Protein AF-A0A1Q2LEE4-F1 (afdb_monomer)

Nearest PDB structures (foldseek):
  2p7h-assembly1_A  TM=8.581E-01  e=2.850E-01  Pectobacterium atrosepticum SCRI1043
  5o7h-assembly1_B  TM=5.033E-01  e=6.123E+00  Shewanella putrefaciens CN-32

Structure (mmCIF, N/CA/C/O backbone):
data_AF-A0A1Q2LEE4-F1
#
_entry.id   AF-A0A1Q2LEE4-F1
#
loop_
_atom_site.group_PDB
_atom_site.id
_atom_site.type_symbol
_atom_site.label_atom_id
_atom_site.label_alt_id
_atom_site.label_comp_id
_atom_site.label_asym_id
_atom_site.label_entity_id
_atom_site.label_seq_id
_atom_site.pdbx_PDB_ins_code
_atom_site.Cartn_x
_atom_site.Cartn_y
_atom_site.Cartn_z
_atom_site.occupancy
_atom_site.B_iso_or_equiv
_atom_site.auth_seq_id
_atom_site.auth_comp_id
_atom_site.auth_asym_id
_atom_site.auth_atom_id
_atom_site.pdbx_PDB_model_num
ATOM 1 N N . MET A 1 1 ? 18.850 -6.709 -5.743 1.00 68.38 1 MET A N 1
ATOM 2 C CA . MET A 1 1 ? 18.473 -5.943 -4.539 1.00 68.38 1 MET A CA 1
ATOM 3 C C . MET A 1 1 ? 17.075 -5.485 -4.825 1.00 68.38 1 MET A C 1
ATOM 5 O O . MET A 1 1 ? 16.903 -4.621 -5.677 1.00 68.38 1 MET A O 1
ATOM 9 N N . ASP A 1 2 ? 16.109 -6.165 -4.229 1.00 88.75 2 ASP A N 1
ATOM 10 C CA . ASP A 1 2 ? 14.712 -5.995 -4.606 1.00 88.75 2 ASP A CA 1
ATOM 11 C C . ASP A 1 2 ? 14.145 -4.889 -3.728 1.00 88.75 2 ASP A C 1
ATOM 13 O O . ASP A 1 2 ? 14.328 -4.900 -2.509 1.00 88.75 2 ASP A O 1
ATOM 17 N N . LYS A 1 3 ? 13.555 -3.883 -4.360 1.00 89.81 3 LYS A N 1
ATOM 18 C CA . LYS A 1 3 ? 13.060 -2.674 -3.709 1.00 89.81 3 LYS A CA 1
ATOM 19 C C . LYS A 1 3 ? 11.857 -2.157 -4.476 1.00 89.81 3 LYS A C 1
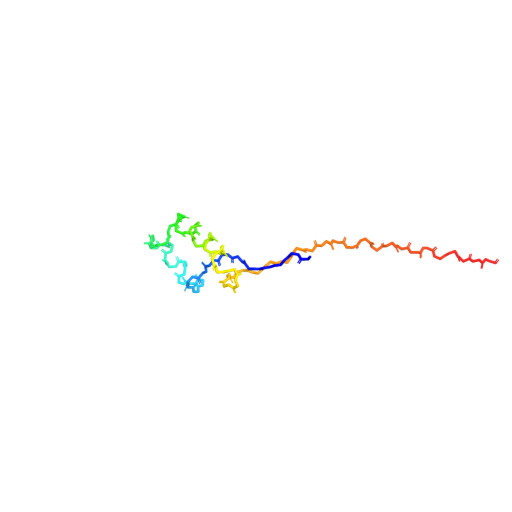ATOM 21 O O . LYS A 1 3 ? 11.778 -2.376 -5.684 1.00 89.81 3 LYS A O 1
ATOM 26 N N . GLY A 1 4 ? 10.973 -1.452 -3.794 1.00 92.12 4 GLY A N 1
ATOM 27 C CA . GLY A 1 4 ? 9.795 -0.872 -4.422 1.00 92.12 4 GLY A CA 1
ATOM 28 C C . GLY A 1 4 ? 8.877 -0.221 -3.405 1.00 92.12 4 GLY A C 1
ATOM 29 O O . GLY A 1 4 ? 9.247 -0.045 -2.241 1.00 92.12 4 GLY A O 1
ATOM 30 N N . SER A 1 5 ? 7.676 0.114 -3.857 1.00 94.25 5 SER A N 1
ATOM 31 C CA . SER A 1 5 ? 6.595 0.595 -3.006 1.00 94.25 5 SER A CA 1
ATOM 32 C C . SER A 1 5 ? 5.368 -0.304 -3.141 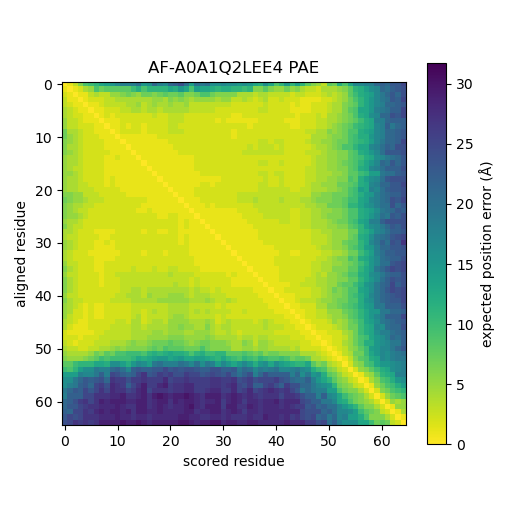1.00 94.25 5 SER A C 1
ATOM 34 O O . SER A 1 5 ? 5.236 -1.017 -4.135 1.00 94.25 5 SER A O 1
ATOM 36 N N . TYR A 1 6 ? 4.503 -0.315 -2.132 1.00 94.00 6 TYR A N 1
ATOM 37 C CA . TYR A 1 6 ? 3.248 -1.063 -2.142 1.00 94.00 6 TYR A CA 1
ATOM 38 C C . TYR A 1 6 ? 2.112 -0.246 -1.531 1.00 94.00 6 TYR A C 1
ATOM 4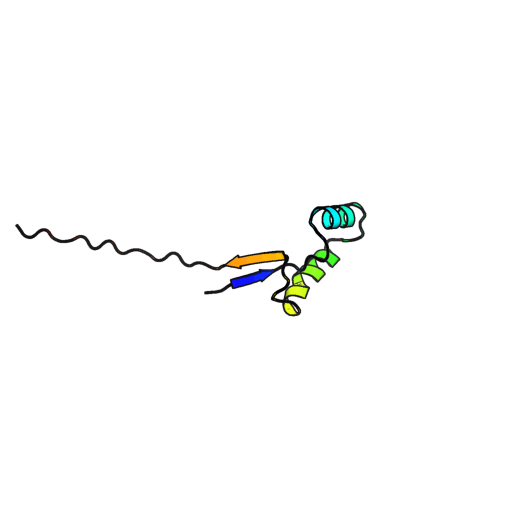0 O O . TYR A 1 6 ? 2.349 0.768 -0.866 1.00 94.00 6 TYR A O 1
ATOM 48 N N . PHE A 1 7 ? 0.886 -0.707 -1.791 1.00 96.06 7 PHE A N 1
ATOM 49 C CA . PHE A 1 7 ? -0.372 -0.144 -1.317 1.00 96.06 7 PHE A CA 1
ATOM 50 C C . PHE A 1 7 ? -0.658 1.286 -1.801 1.00 96.06 7 PHE A C 1
ATOM 52 O O . PHE A 1 7 ? -0.113 2.270 -1.291 1.00 96.06 7 PHE A O 1
ATOM 59 N N . ILE A 1 8 ? -1.573 1.430 -2.765 1.00 97.12 8 ILE A N 1
ATOM 60 C CA . ILE A 1 8 ? -2.004 2.756 -3.221 1.00 97.12 8 ILE A CA 1
ATOM 61 C C . ILE A 1 8 ? -2.938 3.383 -2.192 1.00 97.12 8 ILE A C 1
ATOM 63 O O . ILE A 1 8 ? -4.016 2.869 -1.898 1.00 97.12 8 ILE A O 1
ATOM 67 N N . LYS A 1 9 ? -2.553 4.552 -1.679 1.00 96.38 9 LYS A N 1
ATOM 68 C CA . LYS A 1 9 ? -3.317 5.252 -0.648 1.00 96.38 9 LYS A CA 1
ATOM 69 C C . LYS A 1 9 ? -3.839 6.594 -1.173 1.00 96.38 9 LYS A C 1
ATOM 71 O O . LYS A 1 9 ? -3.091 7.569 -1.196 1.00 96.38 9 LYS A O 1
ATOM 76 N N . PRO A 1 10 ? -5.121 6.684 -1.569 1.00 94.44 10 PRO A N 1
ATOM 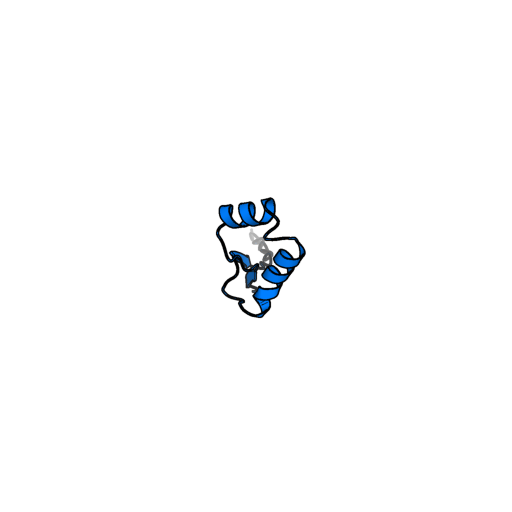77 C CA . PRO A 1 10 ? -5.670 7.899 -2.179 1.00 94.44 10 PRO A CA 1
ATOM 78 C C . PRO A 1 10 ? -5.787 9.068 -1.192 1.00 94.44 10 PRO A C 1
ATOM 80 O O . PRO A 1 10 ? -5.845 10.228 -1.598 1.00 94.44 10 PRO A O 1
ATOM 83 N N . PHE A 1 11 ? -5.808 8.779 0.112 1.00 96.19 11 PHE A N 1
ATOM 84 C CA . PHE A 1 11 ? -5.921 9.785 1.158 1.00 96.19 11 PHE A CA 1
ATOM 85 C C . PHE A 1 11 ? -4.873 9.596 2.257 1.00 96.19 11 PHE A C 1
ATOM 87 O O . PHE A 1 11 ? -4.301 8.528 2.446 1.00 96.19 11 PHE A O 1
ATOM 94 N N . ASN A 1 12 ? -4.637 10.639 3.051 1.00 95.75 12 ASN A N 1
ATOM 95 C CA . ASN A 1 12 ? -3.783 10.510 4.230 1.00 95.75 12 ASN A CA 1
ATOM 96 C C . ASN A 1 12 ? -4.379 9.534 5.268 1.00 95.75 12 ASN A C 1
ATOM 98 O O . ASN A 1 12 ? -5.536 9.124 5.178 1.00 95.75 12 ASN A O 1
ATOM 102 N N . HIS A 1 13 ? -3.584 9.167 6.277 1.00 96.06 13 HIS A N 1
ATOM 103 C CA . HIS A 1 13 ? -3.983 8.179 7.286 1.00 96.06 13 HIS A CA 1
ATOM 104 C C . HIS A 1 13 ? -5.325 8.504 7.963 1.00 96.06 13 HIS A C 1
ATOM 106 O O . HIS A 1 13 ? -6.191 7.636 8.020 1.00 96.06 13 HIS A O 1
ATOM 112 N N . LYS A 1 14 ? -5.524 9.756 8.400 1.00 98.00 14 LYS A N 1
ATOM 113 C CA . LYS A 1 14 ? -6.756 10.180 9.081 1.00 98.00 14 LYS A CA 1
ATOM 114 C C . LYS A 1 14 ? -7.991 9.984 8.195 1.00 98.00 14 LYS A C 1
ATOM 116 O O . LYS A 1 14 ? -8.969 9.390 8.626 1.00 98.00 14 LYS A O 1
ATOM 121 N N . LYS A 1 15 ? -7.920 10.427 6.940 1.00 97.94 15 LYS A N 1
ATOM 122 C CA . LYS A 1 15 ? -9.028 10.304 5.984 1.00 97.94 15 LYS A CA 1
ATOM 123 C C . LYS A 1 15 ? -9.313 8.851 5.602 1.00 97.94 15 LYS A C 1
ATOM 125 O O . LYS A 1 15 ? -10.471 8.477 5.487 1.00 97.94 15 LYS A O 1
ATOM 130 N N . MET A 1 16 ? -8.281 8.016 5.453 1.00 97.25 16 MET A N 1
ATOM 131 C CA . MET A 1 16 ? -8.477 6.578 5.224 1.00 97.25 16 MET A CA 1
ATOM 132 C C . MET A 1 16 ? -9.231 5.931 6.388 1.00 97.25 16 MET A C 1
ATOM 134 O O . MET A 1 16 ? -10.180 5.187 6.160 1.00 97.25 16 MET A O 1
ATOM 138 N N . GLN A 1 17 ? -8.851 6.259 7.627 1.00 97.25 17 GLN A N 1
ATOM 139 C CA . GLN A 1 17 ? -9.527 5.761 8.823 1.00 97.25 17 GLN A CA 1
ATOM 140 C C . GLN A 1 17 ? -10.994 6.211 8.876 1.00 97.25 17 GLN A C 1
ATOM 142 O O . GLN A 1 17 ? -11.869 5.388 9.129 1.00 97.25 17 GLN A O 1
ATOM 147 N N . GLU A 1 18 ? -11.270 7.485 8.583 1.00 98.38 18 GLU A N 1
ATOM 148 C CA . GLU A 1 18 ? -12.637 8.011 8.480 1.00 98.38 18 GLU A CA 1
ATOM 149 C C . GLU A 1 18 ? -13.444 7.257 7.409 1.00 98.38 18 GLU A C 1
ATOM 151 O O . GLU A 1 18 ? -14.577 6.851 7.666 1.00 98.38 18 GLU A O 1
ATOM 156 N N . CYS A 1 19 ? -12.874 7.000 6.229 1.00 98.19 19 CYS A N 1
ATOM 157 C CA . CYS A 1 19 ? -13.548 6.233 5.180 1.00 98.19 19 CYS A CA 1
ATOM 158 C C . CYS A 1 19 ? -13.861 4.793 5.608 1.00 98.19 19 CYS A C 1
ATOM 160 O O . CYS A 1 19 ? -14.946 4.302 5.304 1.00 98.19 19 CYS A O 1
ATOM 162 N N . MET A 1 20 ? -12.947 4.131 6.322 1.00 97.50 20 MET A N 1
ATOM 163 C CA . MET A 1 20 ? -13.173 2.777 6.838 1.00 97.50 20 MET A CA 1
ATOM 164 C C . MET A 1 20 ? -14.262 2.750 7.913 1.00 97.50 20 MET A C 1
ATOM 166 O O . MET A 1 20 ? -15.172 1.930 7.855 1.00 97.50 20 MET A O 1
ATOM 170 N N . GLN A 1 21 ? -14.215 3.681 8.869 1.00 98.12 21 GLN A N 1
ATOM 171 C CA . GLN A 1 21 ? -15.209 3.780 9.945 1.00 98.12 21 GLN A CA 1
ATOM 172 C C . GLN A 1 21 ? -16.622 4.050 9.419 1.00 98.12 21 GLN A C 1
ATOM 174 O O . GLN A 1 21 ? -17.592 3.561 9.991 1.00 98.12 21 GLN A O 1
ATOM 179 N N . ASN A 1 22 ? -16.736 4.805 8.325 1.00 98.12 22 ASN A N 1
ATOM 180 C CA . ASN A 1 22 ? -18.012 5.108 7.680 1.00 98.12 22 ASN A CA 1
ATOM 181 C C . ASN A 1 22 ? -18.418 4.076 6.609 1.00 98.12 22 ASN A C 1
ATOM 183 O O . ASN A 1 22 ? -19.418 4.286 5.926 1.00 98.12 22 ASN A O 1
ATOM 187 N N . GLY A 1 23 ? -17.656 2.991 6.422 1.00 97.19 23 GLY A N 1
ATOM 188 C CA . GLY A 1 23 ? -17.958 1.950 5.430 1.00 97.19 23 GLY A CA 1
ATOM 189 C C . GLY A 1 23 ? -17.827 2.392 3.966 1.00 97.19 23 GLY A C 1
ATOM 190 O O . GLY A 1 23 ? -18.343 1.721 3.080 1.00 97.19 23 GLY A O 1
ATOM 191 N N . ILE A 1 24 ? -17.152 3.514 3.697 1.00 97.81 24 ILE A N 1
ATOM 192 C CA . ILE A 1 24 ? -16.838 3.989 2.337 1.00 97.81 24 ILE A CA 1
ATOM 193 C C . ILE A 1 24 ? -15.720 3.135 1.728 1.00 97.81 24 ILE A C 1
ATOM 195 O O . ILE A 1 24 ? -15.727 2.857 0.532 1.00 97.81 24 ILE A O 1
ATOM 199 N N . ILE A 1 25 ? -14.748 2.743 2.557 1.00 97.88 25 ILE A N 1
ATOM 200 C CA . ILE A 1 25 ? -13.683 1.808 2.195 1.00 97.88 25 ILE A CA 1
ATOM 201 C C . ILE A 1 25 ? -13.862 0.542 3.026 1.00 97.88 25 ILE A C 1
ATOM 203 O O . ILE A 1 25 ? -13.652 0.564 4.237 1.00 97.88 25 ILE A O 1
ATOM 207 N N . ASP A 1 26 ? -14.239 -0.547 2.366 1.00 97.31 26 ASP A N 1
ATOM 208 C CA . ASP A 1 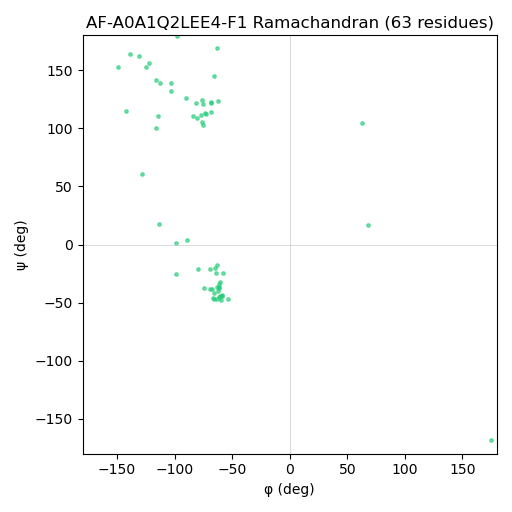26 ? -14.320 -1.883 2.949 1.00 97.31 26 ASP A CA 1
ATOM 209 C C . ASP A 1 26 ? -13.062 -2.716 2.630 1.00 97.31 26 ASP A C 1
ATOM 211 O O . ASP A 1 26 ? -12.124 -2.256 1.969 1.00 97.31 26 ASP A O 1
ATOM 215 N N . GLU A 1 27 ? -13.023 -3.957 3.116 1.00 97.19 27 GLU A N 1
ATOM 216 C CA . GLU A 1 27 ? -11.895 -4.870 2.890 1.00 97.19 27 GLU A CA 1
ATOM 217 C C . GLU A 1 27 ? -11.674 -5.175 1.403 1.00 97.19 27 GLU A C 1
ATOM 219 O O . GLU A 1 27 ? -10.532 -5.241 0.947 1.00 97.19 27 GLU A O 1
ATOM 224 N N . ASN A 1 28 ? -12.750 -5.304 0.622 1.00 97.94 28 ASN A N 1
ATOM 225 C CA . ASN A 1 28 ? -12.652 -5.572 -0.811 1.00 97.94 28 ASN A CA 1
ATOM 226 C C . ASN A 1 28 ? -12.010 -4.396 -1.552 1.00 97.94 28 ASN A C 1
ATOM 228 O O . ASN A 1 28 ? -11.156 -4.601 -2.420 1.00 97.94 28 ASN A O 1
ATOM 232 N N . LEU A 1 29 ? -12.380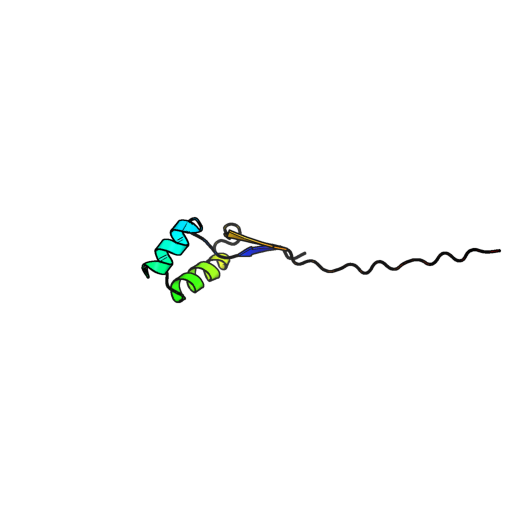 -3.165 -1.197 1.00 97.56 29 LEU A N 1
ATOM 233 C CA . LEU A 1 29 ? -11.788 -1.971 -1.781 1.00 97.56 29 LEU A CA 1
ATOM 234 C C . LEU A 1 29 ? -10.327 -1.800 -1.346 1.00 97.56 29 LEU A C 1
ATOM 236 O O . LEU A 1 29 ? -9.498 -1.451 -2.185 1.00 97.56 29 LEU A O 1
ATOM 240 N N . LEU A 1 30 ? -9.979 -2.106 -0.090 1.00 96.81 30 LEU A N 1
ATOM 241 C CA . LEU A 1 30 ? -8.578 -2.123 0.364 1.00 96.81 30 LEU A CA 1
ATOM 242 C C . LEU A 1 30 ? -7.726 -3.112 -0.439 1.00 96.81 30 LEU A C 1
ATOM 244 O O . LEU A 1 30 ? -6.631 -2.757 -0.872 1.00 96.81 30 LEU A O 1
ATOM 248 N N . LEU A 1 31 ? -8.243 -4.316 -0.696 1.00 97.50 31 LEU A N 1
ATOM 249 C CA . LEU A 1 31 ? -7.580 -5.301 -1.556 1.00 97.50 31 LEU A CA 1
ATOM 250 C C . LEU A 1 31 ? -7.434 -4.798 -2.999 1.00 97.50 31 LEU A C 1
ATOM 252 O O . LEU A 1 31 ? -6.432 -5.077 -3.654 1.00 97.50 31 LEU A O 1
ATOM 256 N N . GLY A 1 32 ? -8.419 -4.055 -3.506 1.00 97.25 32 GLY A N 1
ATOM 257 C CA . GLY A 1 32 ? -8.332 -3.400 -4.811 1.00 97.25 32 GLY A CA 1
ATOM 258 C C . GLY A 1 32 ? -7.215 -2.357 -4.864 1.00 97.25 32 GLY A C 1
ATOM 259 O O . GLY A 1 32 ? -6.412 -2.370 -5.794 1.00 97.25 32 GLY A O 1
ATOM 260 N N . LEU A 1 33 ? -7.131 -1.493 -3.849 1.00 96.56 33 LEU A N 1
ATOM 261 C CA . LEU A 1 33 ? -6.091 -0.468 -3.722 1.00 96.56 33 LEU A CA 1
ATOM 262 C C . LEU A 1 33 ? -4.678 -1.062 -3.626 1.00 96.56 33 LEU A C 1
ATOM 264 O O . LEU A 1 33 ? -3.743 -0.496 -4.191 1.00 96.56 33 LEU A O 1
ATOM 268 N N . ASP A 1 34 ? -4.525 -2.205 -2.958 1.00 96.00 34 ASP A N 1
ATOM 269 C CA . ASP A 1 34 ? -3.254 -2.934 -2.903 1.00 96.00 34 ASP A CA 1
ATOM 270 C C . ASP A 1 34 ? -2.847 -3.471 -4.285 1.00 96.00 34 ASP A C 1
ATOM 272 O O . ASP A 1 34 ? -1.743 -3.215 -4.767 1.00 96.00 34 ASP A O 1
ATOM 276 N N . LYS A 1 35 ? -3.786 -4.100 -5.003 1.00 96.69 35 LYS A N 1
ATOM 277 C CA . LYS A 1 35 ? -3.556 -4.601 -6.370 1.00 96.69 35 LYS A CA 1
ATOM 278 C C . LYS A 1 35 ? -3.257 -3.496 -7.381 1.00 96.69 35 LYS A C 1
ATOM 280 O O . LYS A 1 35 ? -2.592 -3.749 -8.381 1.00 96.69 35 LYS A O 1
ATOM 285 N N . MET A 1 36 ? -3.695 -2.258 -7.137 1.00 96.25 36 MET A N 1
ATOM 286 C CA . MET A 1 36 ? -3.383 -1.147 -8.040 1.00 96.25 36 MET A CA 1
ATOM 287 C C . MET A 1 36 ? -1.883 -0.840 -8.137 1.00 96.25 36 MET A C 1
ATOM 289 O O . MET A 1 36 ? -1.470 -0.198 -9.106 1.00 96.25 36 MET A O 1
ATOM 293 N N . THR A 1 37 ? -1.055 -1.309 -7.198 1.00 94.56 37 THR A N 1
ATOM 294 C CA . THR A 1 37 ? 0.408 -1.206 -7.300 1.00 94.56 37 THR A CA 1
ATOM 295 C C . THR A 1 37 ? 0.953 -1.884 -8.567 1.00 94.56 37 THR A C 1
ATOM 297 O O . THR A 1 37 ? 1.971 -1.437 -9.086 1.00 94.56 37 THR A O 1
ATOM 300 N N . GLU A 1 38 ? 0.252 -2.869 -9.146 1.00 94.62 38 GLU A N 1
ATOM 301 C CA . GLU A 1 38 ? 0.610 -3.457 -10.451 1.00 94.62 38 GLU A CA 1
ATOM 302 C C . GLU A 1 38 ? 0.587 -2.428 -11.596 1.00 94.62 38 GLU A C 1
ATOM 304 O O . GLU A 1 38 ? 1.379 -2.518 -12.533 1.00 94.62 38 GLU A O 1
ATOM 309 N N . TYR A 1 39 ? -0.296 -1.428 -11.512 1.00 96.06 39 TYR A N 1
ATOM 310 C CA . TYR A 1 39 ? -0.451 -0.380 -12.525 1.00 96.06 39 TYR A CA 1
ATOM 311 C C . TYR A 1 39 ? 0.281 0.918 -12.155 1.00 96.06 39 TYR A C 1
ATOM 313 O O . TYR A 1 39 ? 0.640 1.695 -13.040 1.00 96.06 39 TYR A O 1
ATOM 321 N N . LEU A 1 40 ? 0.497 1.166 -10.858 1.00 94.38 40 LEU A N 1
ATOM 322 C CA . LEU A 1 40 ? 1.104 2.385 -10.310 1.00 94.38 40 LEU A CA 1
ATOM 323 C C . LEU A 1 40 ? 2.277 2.0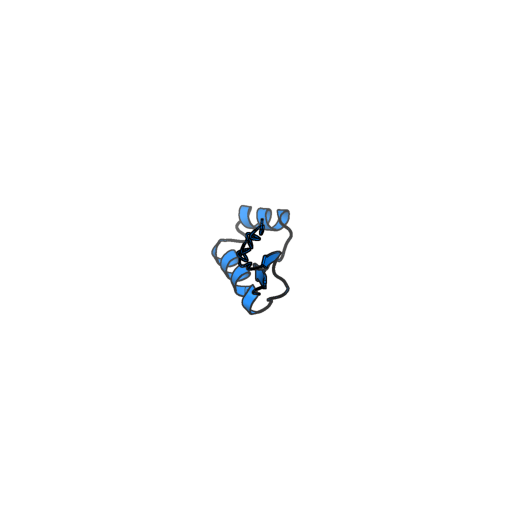62 -9.353 1.00 94.38 40 LEU A C 1
ATOM 325 O O . LEU A 1 40 ? 2.233 2.441 -8.180 1.00 94.38 40 LEU A O 1
ATOM 329 N N . PRO A 1 41 ? 3.343 1.388 -9.820 1.00 91.44 41 PRO A N 1
ATOM 330 C CA . PRO A 1 41 ? 4.378 0.803 -8.952 1.00 91.44 41 PRO A CA 1
ATOM 331 C C . PRO A 1 41 ? 5.214 1.818 -8.149 1.00 91.44 41 PRO A C 1
ATOM 333 O O . PRO A 1 41 ? 5.801 1.464 -7.128 1.00 91.44 41 PRO A O 1
ATOM 336 N N . GLU A 1 42 ? 5.249 3.082 -8.578 1.00 92.38 42 GLU A N 1
ATOM 337 C CA . GLU A 1 42 ? 6.024 4.161 -7.941 1.00 92.38 42 GLU A CA 1
ATOM 338 C C . GLU A 1 42 ? 5.179 5.060 -7.013 1.00 92.38 42 GLU A C 1
ATOM 340 O O . GLU A 1 42 ? 5.690 6.030 -6.456 1.00 92.38 42 GLU A O 1
ATOM 345 N N . PHE A 1 43 ? 3.882 4.769 -6.855 1.00 93.38 43 PHE A N 1
ATOM 346 C CA . PHE A 1 43 ? 2.937 5.587 -6.076 1.00 93.38 43 PHE A CA 1
ATOM 347 C C . PHE A 1 43 ? 2.413 4.880 -4.815 1.00 93.38 43 PHE A C 1
ATOM 349 O O . PHE A 1 43 ? 1.386 5.278 -4.259 1.00 93.38 43 PHE A O 1
ATOM 356 N N . GLY A 1 44 ? 3.090 3.823 -4.363 1.00 93.88 44 GLY A N 1
ATOM 357 C CA . GLY A 1 44 ? 2.772 3.157 -3.105 1.00 93.88 44 GLY A CA 1
ATOM 358 C C . GLY A 1 44 ? 3.038 4.060 -1.900 1.00 93.88 44 GLY A C 1
ATOM 359 O O . GLY A 1 44 ? 3.967 4.869 -1.891 1.00 93.88 44 GLY A O 1
ATOM 360 N N . ALA A 1 45 ? 2.206 3.926 -0.871 1.00 95.56 45 ALA A N 1
ATOM 361 C CA . ALA A 1 45 ? 2.352 4.678 0.373 1.00 95.56 45 ALA A CA 1
ATOM 362 C C . ALA A 1 45 ? 3.421 4.094 1.303 1.00 95.56 45 ALA A C 1
ATOM 364 O O . ALA A 1 45 ? 3.928 4.809 2.166 1.00 95.56 45 ALA A O 1
ATOM 365 N N . GLU A 1 46 ? 3.762 2.820 1.121 1.00 92.44 46 GLU A N 1
ATOM 366 C CA . GLU A 1 46 ? 4.757 2.108 1.913 1.00 92.44 46 GLU A CA 1
ATOM 367 C C . GLU A 1 46 ? 5.930 1.689 1.020 1.00 92.44 46 GLU A C 1
ATOM 369 O O . GLU A 1 46 ? 5.732 1.290 -0.127 1.00 92.44 46 GLU A O 1
ATOM 374 N N . ILE A 1 47 ? 7.161 1.764 1.529 1.00 93.25 47 ILE A N 1
ATOM 375 C CA . ILE A 1 47 ? 8.388 1.440 0.781 1.00 93.25 47 ILE A CA 1
ATOM 376 C C . ILE A 1 47 ? 9.023 0.188 1.384 1.00 93.25 47 ILE A C 1
ATOM 378 O O . ILE A 1 47 ? 9.102 0.057 2.606 1.00 93.25 47 ILE A O 1
ATOM 382 N N . PHE A 1 48 ? 9.523 -0.717 0.541 1.00 92.75 48 PHE A N 1
ATOM 383 C CA . PHE A 1 48 ? 10.237 -1.912 0.986 1.00 92.75 48 PHE A CA 1
ATOM 384 C C . PHE A 1 48 ? 11.631 -2.036 0.361 1.00 92.75 48 PHE A C 1
ATOM 386 O O . PHE A 1 48 ? 11.904 -1.574 -0.751 1.00 92.75 48 PHE A O 1
ATOM 393 N N . LEU A 1 49 ? 12.515 -2.712 1.097 1.00 93.38 49 LEU A N 1
ATOM 394 C CA . LEU A 1 49 ? 13.871 -3.045 0.680 1.00 93.38 49 LEU A CA 1
ATOM 395 C C . LEU A 1 49 ? 14.227 -4.449 1.178 1.00 93.38 49 LEU A C 1
ATOM 397 O O . LEU A 1 49 ? 14.352 -4.677 2.381 1.00 93.38 49 LEU A O 1
ATOM 401 N N . ASN A 1 50 ? 14.440 -5.384 0.257 1.00 91.88 50 ASN A N 1
ATOM 402 C CA . ASN A 1 50 ? 14.869 -6.735 0.596 1.00 91.88 50 ASN A CA 1
ATOM 403 C C . ASN A 1 50 ? 16.391 -6.774 0.768 1.00 91.88 50 ASN A C 1
ATOM 405 O O . ASN A 1 50 ? 17.158 -6.665 -0.196 1.00 91.88 50 ASN A O 1
ATOM 409 N N . CYS A 1 51 ? 16.823 -6.971 2.012 1.00 89.56 51 CYS A N 1
ATOM 410 C CA . CYS A 1 51 ? 18.228 -7.058 2.392 1.00 89.56 51 CYS A CA 1
ATOM 411 C C . CYS A 1 51 ? 18.646 -8.510 2.640 1.00 89.56 51 CYS A C 1
ATOM 413 O O . CYS A 1 51 ? 17.936 -9.276 3.287 1.00 89.56 51 CYS A O 1
ATOM 415 N N . LYS A 1 52 ? 19.847 -8.874 2.178 1.00 87.31 52 LYS A N 1
ATOM 416 C CA . LYS A 1 52 ? 20.528 -10.107 2.591 1.00 87.31 52 LYS A CA 1
ATOM 417 C C . LYS A 1 52 ? 21.624 -9.747 3.581 1.00 87.31 52 LYS A C 1
ATOM 419 O O . LYS A 1 52 ? 22.416 -8.844 3.320 1.00 87.31 52 LYS A O 1
ATOM 424 N N . VAL A 1 53 ? 21.681 -10.463 4.698 1.00 86.44 53 VAL A N 1
ATOM 425 C CA . VAL A 1 53 ? 22.778 -10.318 5.656 1.00 86.44 53 VAL A CA 1
ATOM 426 C C . VAL A 1 53 ? 24.046 -10.862 5.006 1.00 86.44 53 VAL A C 1
ATOM 428 O O . VAL A 1 53 ? 24.089 -12.022 4.595 1.00 86.44 53 VAL A O 1
ATOM 431 N N . SER A 1 54 ? 25.074 -10.025 4.891 1.00 81.94 54 SER A N 1
ATOM 432 C CA . SER A 1 54 ? 26.393 -10.486 4.467 1.00 81.94 54 SER A CA 1
ATOM 433 C C . SER A 1 54 ? 27.108 -11.095 5.671 1.00 81.94 54 SER A C 1
ATOM 435 O O . SER A 1 54 ? 27.286 -10.429 6.691 1.00 81.94 54 SER A O 1
ATOM 437 N N . ALA A 1 55 ? 27.499 -12.365 5.578 1.00 77.19 55 ALA A N 1
ATOM 438 C CA . ALA A 1 55 ? 28.316 -12.997 6.605 1.00 77.19 55 ALA A CA 1
ATOM 439 C C . ALA A 1 55 ? 29.745 -12.442 6.520 1.00 77.19 55 ALA A C 1
ATOM 441 O O . ALA A 1 55 ? 30.470 -12.702 5.559 1.00 77.19 55 ALA A O 1
ATOM 442 N N . CYS A 1 56 ? 30.159 -11.684 7.534 1.00 69.12 56 CYS A N 1
ATOM 443 C CA . CYS A 1 56 ? 31.545 -11.256 7.672 1.00 69.12 56 CYS A CA 1
ATOM 444 C C . CYS A 1 56 ? 32.383 -12.466 8.116 1.00 69.12 56 CYS A C 1
ATOM 446 O O . CYS A 1 56 ? 32.197 -12.976 9.221 1.00 69.12 56 CYS A O 1
ATOM 448 N N 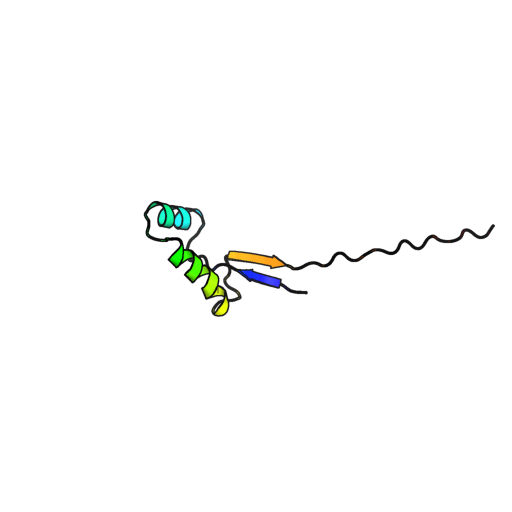. LYS A 1 57 ? 33.292 -12.959 7.265 1.00 67.38 57 LYS A N 1
ATOM 449 C CA . LYS A 1 57 ? 34.286 -13.956 7.688 1.00 67.38 57 LYS A CA 1
ATOM 450 C C . LYS A 1 57 ? 35.379 -13.229 8.467 1.00 67.38 57 LYS A C 1
ATOM 452 O O . LYS A 1 57 ? 36.127 -12.452 7.885 1.00 67.38 57 LYS A O 1
ATOM 457 N N . ALA A 1 58 ? 35.463 -13.475 9.771 1.00 68.12 58 ALA A N 1
ATOM 458 C CA . ALA A 1 58 ? 36.584 -13.009 10.574 1.00 68.12 58 ALA A CA 1
ATOM 459 C C . ALA A 1 58 ? 37.853 -13.768 10.156 1.00 68.12 58 ALA A C 1
ATOM 461 O O . ALA A 1 58 ? 37.951 -14.983 10.336 1.00 68.12 58 ALA A O 1
ATOM 462 N N . SER A 1 59 ? 38.820 -13.059 9.578 1.00 70.19 59 SER A N 1
ATOM 463 C CA . SER A 1 59 ? 40.165 -13.579 9.344 1.00 70.19 59 SER A CA 1
ATOM 464 C C . SER A 1 59 ? 40.912 -13.572 10.673 1.00 70.19 59 SER A C 1
ATOM 466 O O . SER A 1 59 ? 41.304 -12.514 11.160 1.00 70.19 59 SER A O 1
ATOM 468 N N . ILE A 1 60 ? 41.094 -14.740 11.284 1.00 67.31 60 ILE A N 1
ATOM 469 C CA . ILE A 1 60 ? 41.962 -14.882 12.454 1.00 67.31 60 ILE A CA 1
ATOM 470 C C . ILE A 1 60 ? 43.398 -14.826 11.922 1.00 67.31 60 ILE A C 1
ATOM 472 O O . ILE A 1 60 ? 43.865 -15.778 11.295 1.00 67.31 60 ILE A O 1
ATOM 476 N N . GLY A 1 61 ? 44.074 -13.689 12.087 1.00 65.06 61 GLY A N 1
ATOM 477 C CA . GLY A 1 61 ? 45.500 -13.583 11.783 1.00 65.06 61 GLY A CA 1
ATOM 478 C C . GLY A 1 61 ? 46.279 -14.538 12.686 1.00 65.06 61 GLY A C 1
ATOM 479 O O . GLY A 1 61 ? 46.142 -14.474 13.906 1.00 65.06 61 GLY A O 1
ATOM 480 N N . LYS A 1 62 ? 47.070 -15.446 12.103 1.00 60.50 62 LYS A N 1
ATOM 481 C CA . LYS A 1 62 ? 48.093 -16.171 12.862 1.00 60.50 62 LYS A CA 1
ATOM 482 C C . LYS A 1 62 ? 49.172 -15.163 13.246 1.00 60.50 62 LYS A C 1
ATOM 484 O O . LYS A 1 62 ? 49.712 -14.486 12.379 1.00 60.50 62 LYS A O 1
ATOM 489 N N . VAL A 1 63 ? 49.424 -15.040 14.544 1.00 63.38 63 VAL A N 1
ATOM 490 C CA . VAL A 1 63 ? 50.619 -14.376 15.062 1.00 63.38 63 VAL A CA 1
ATOM 491 C C . VAL A 1 63 ? 51.735 -15.405 14.961 1.00 63.38 63 VAL A C 1
ATOM 493 O O . VAL A 1 63 ? 51.700 -16.408 15.673 1.00 63.38 63 VAL A O 1
ATOM 496 N N . ASP A 1 64 ? 52.665 -15.191 14.037 1.00 58.69 64 ASP A N 1
ATOM 497 C CA . ASP A 1 64 ? 53.902 -15.962 13.980 1.00 58.69 64 ASP A CA 1
ATOM 498 C C . ASP A 1 64 ? 54.830 -15.448 15.095 1.00 58.69 64 ASP A C 1
ATOM 500 O O . ASP A 1 64 ? 55.056 -14.240 15.214 1.00 58.69 64 ASP A O 1
ATOM 504 N N . ILE A 1 65 ? 55.266 -16.372 15.957 1.00 60.44 65 ILE A N 1
ATOM 505 C CA . ILE A 1 65 ? 56.203 -16.160 17.075 1.00 60.44 65 ILE A CA 1
ATOM 506 C C . ILE A 1 65 ? 57.632 -16.259 16.550 1.00 60.44 65 ILE A C 1
ATOM 508 O O . ILE A 1 65 ? 57.898 -17.230 15.804 1.00 60.44 65 ILE A O 1
#

InterPro domains:
  IPR029063 S-adenosyl-L-methionine-dependent methyltransferase superfamily [G3DSA:3.40.50.150] (1-56)

pLDDT: mean 89.58, std 11.68, range [58.69, 98.38]

Organism: NCBI:txid37372

Foldseek 3Di:
DDKFAFFADPDDPVVVVVCVV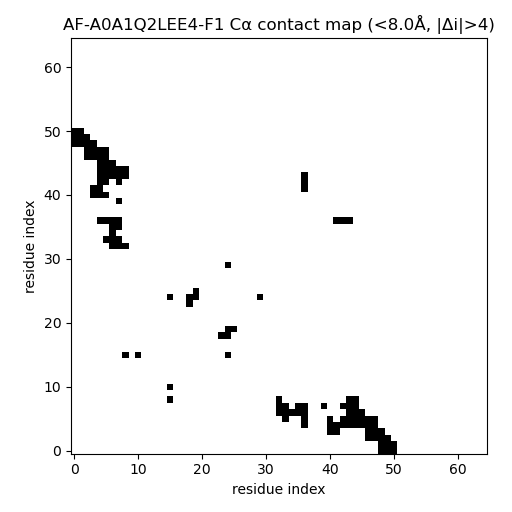VVVQDPVNSVVRRVCCVVVTHRHPGIDDDDDDDDDDDDPDDDDD

Secondary structure (DSSP, 8-state):
--EEEEEE-SS-HHHHHHHHHTTSS-HHHHHHHHHGGGT-TT-EEEEEE-PPPP-----------

Radius of gyration: 21.9 Å; Cα contacts (8 Å, |Δi|>4): 63; chains: 1; bounding box: 74×27×30 Å

Solvent-accessible surface area (backbone atoms only — not comparable to full-atom values): 4124 Å² total; per-residue (Å²): 127,55,66,52,36,40,38,44,59,97,53,57,74,70,56,47,50,53,31,40,78,69,64,76,43,47,73,70,54,50,55,48,31,39,57,43,24,82,82,40,48,88,59,28,73,42,78,51,72,60,79,78,87,78,83,81,79,82,78,81,76,81,81,86,129

Mean predicted aligned error: 8.2 Å

Sequence (65 aa):
MDKGSYFIKPFNHKKMQECMQNGIIDENLLLGLDKMTEYLPEFGAEIFLNCKVSACKASIGKVDI